Protein AF-A0A0F9GZU4-F1 (afdb_monomer_lite)

Radius of gyration: 15.9 Å; chains: 1; bounding box: 37×27×44 Å

Structure (mmCIF, N/CA/C/O backbone):
data_AF-A0A0F9GZU4-F1
#
_entry.id   AF-A0A0F9GZU4-F1
#
loop_
_atom_site.group_PDB
_atom_site.id
_atom_site.type_symbol
_atom_site.label_atom_id
_atom_site.label_alt_id
_atom_site.label_comp_id
_atom_site.label_asym_id
_atom_site.label_entity_id
_atom_site.label_seq_id
_atom_site.pdbx_PDB_ins_code
_atom_site.Cartn_x
_atom_site.Cartn_y
_atom_site.Cartn_z
_atom_site.occupancy
_atom_site.B_iso_or_equiv
_atom_site.auth_seq_id
_atom_site.auth_comp_id
_atom_site.auth_asym_id
_atom_site.auth_atom_id
_atom_site.pdbx_PDB_model_num
ATOM 1 N N . THR A 1 1 ? 10.675 -8.120 -2.839 1.00 53.72 1 THR A N 1
AT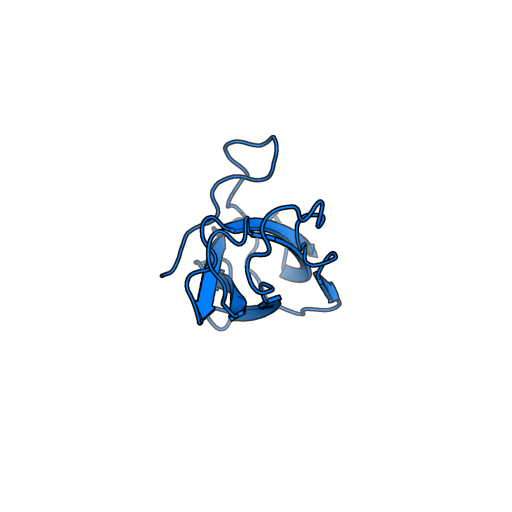OM 2 C CA . THR A 1 1 ? 11.103 -7.649 -1.497 1.00 53.72 1 THR A CA 1
ATOM 3 C C . THR A 1 1 ? 10.041 -6.722 -0.967 1.00 53.72 1 THR A C 1
ATOM 5 O O . THR A 1 1 ? 9.633 -5.833 -1.701 1.00 53.72 1 THR A O 1
ATOM 8 N N . LEU A 1 2 ? 9.573 -6.942 0.263 1.00 69.69 2 LEU A N 1
ATOM 9 C CA . LEU A 1 2 ? 8.506 -6.156 0.885 1.00 69.69 2 LEU A CA 1
ATOM 10 C C . LEU A 1 2 ? 9.106 -4.944 1.610 1.00 69.69 2 LEU A C 1
ATOM 12 O O . LEU A 1 2 ? 9.883 -5.113 2.550 1.00 69.69 2 LEU A O 1
ATOM 16 N N . THR A 1 3 ? 8.745 -3.739 1.169 1.00 76.69 3 THR A N 1
ATOM 17 C CA . THR A 1 3 ? 9.228 -2.480 1.753 1.00 76.69 3 THR A CA 1
ATOM 18 C C . THR A 1 3 ? 8.077 -1.752 2.432 1.00 76.69 3 THR A C 1
ATOM 20 O O . THR A 1 3 ? 7.140 -1.317 1.765 1.00 76.69 3 THR A O 1
ATOM 23 N N . ASN A 1 4 ? 8.154 -1.587 3.755 1.00 80.00 4 ASN A N 1
ATOM 24 C CA . ASN A 1 4 ? 7.170 -0.809 4.508 1.00 80.00 4 ASN A CA 1
ATOM 25 C C . ASN A 1 4 ? 7.243 0.671 4.121 1.00 80.00 4 ASN A C 1
ATOM 27 O O . ASN A 1 4 ? 8.308 1.288 4.192 1.00 80.00 4 ASN A O 1
ATOM 31 N N . LEU A 1 5 ? 6.096 1.251 3.779 1.00 78.44 5 LEU A N 1
ATOM 32 C CA . LEU A 1 5 ? 5.960 2.677 3.522 1.00 78.44 5 LEU A CA 1
ATOM 33 C C . LEU A 1 5 ? 5.821 3.409 4.856 1.00 78.44 5 LEU A C 1
ATOM 35 O O . LEU A 1 5 ? 4.832 3.266 5.572 1.00 78.44 5 LEU A O 1
ATOM 39 N N . THR A 1 6 ? 6.845 4.181 5.205 1.00 70.31 6 THR A N 1
ATOM 40 C CA . THR A 1 6 ? 6.939 4.888 6.492 1.00 70.31 6 THR A CA 1
ATOM 41 C C . THR A 1 6 ? 6.889 6.404 6.349 1.00 70.31 6 THR A C 1
ATOM 43 O O . THR A 1 6 ? 7.016 7.108 7.346 1.00 70.31 6 THR A O 1
ATOM 46 N N . THR A 1 7 ? 6.685 6.918 5.135 1.00 63.03 7 THR A N 1
ATOM 47 C CA . THR A 1 7 ? 6.572 8.346 4.824 1.00 63.03 7 THR A CA 1
ATOM 48 C C . THR A 1 7 ? 5.477 8.577 3.782 1.00 63.03 7 THR A C 1
ATOM 50 O O . THR A 1 7 ? 5.147 7.689 2.996 1.00 63.03 7 THR A O 1
ATOM 53 N N . GLN A 1 8 ? 4.896 9.777 3.776 1.00 64.44 8 GLN A N 1
ATOM 54 C CA . GLN A 1 8 ? 3.965 10.218 2.738 1.00 64.44 8 GLN A CA 1
ATOM 55 C C . GLN A 1 8 ? 4.334 11.645 2.326 1.00 64.44 8 GLN A C 1
ATOM 57 O O . GLN A 1 8 ? 3.988 12.606 3.014 1.00 64.44 8 GLN A O 1
ATOM 62 N N . GLY A 1 9 ? 5.047 11.803 1.209 1.00 63.78 9 GLY A N 1
ATOM 63 C CA . GLY A 1 9 ? 5.440 13.125 0.706 1.00 63.78 9 GLY A CA 1
ATOM 64 C C . GLY A 1 9 ? 6.210 13.950 1.749 1.00 63.78 9 GLY A C 1
ATOM 65 O O . GLY A 1 9 ? 7.296 13.562 2.167 1.00 63.78 9 GLY A O 1
ATOM 66 N N . SER A 1 10 ? 5.646 15.087 2.181 1.00 55.59 10 SER A N 1
ATOM 67 C CA . SER A 1 10 ? 6.237 15.978 3.198 1.00 55.59 10 SER A CA 1
ATOM 68 C C . SER A 1 10 ? 6.055 15.503 4.647 1.00 55.59 10 SER A C 1
ATOM 70 O O . SER A 1 10 ? 6.579 16.130 5.569 1.00 55.59 10 SER A O 1
ATOM 72 N N . VAL A 1 11 ? 5.328 14.407 4.871 1.00 61.50 11 VAL A N 1
ATOM 73 C CA . VAL A 1 11 ? 5.107 13.832 6.198 1.00 61.50 11 VAL A CA 1
ATOM 74 C C . VAL A 1 11 ? 6.122 12.715 6.424 1.00 61.50 11 VAL A C 1
ATOM 76 O O . VAL A 1 11 ? 5.996 11.614 5.890 1.00 61.50 11 VAL A O 1
ATOM 79 N N . ALA A 1 12 ? 7.133 13.004 7.243 1.00 54.28 12 ALA A N 1
ATOM 80 C CA . ALA A 1 12 ? 8.206 12.060 7.564 1.00 54.28 12 ALA A CA 1
ATOM 81 C C . ALA A 1 12 ? 7.771 10.912 8.503 1.00 54.28 12 ALA A C 1
ATOM 83 O O . ALA A 1 12 ? 8.529 9.967 8.688 1.00 54.28 12 ALA A O 1
ATOM 84 N N . ALA A 1 13 ? 6.581 10.998 9.110 1.00 58.84 13 ALA A N 1
ATOM 85 C CA . ALA A 1 13 ? 6.020 9.969 9.989 1.00 58.84 13 ALA A CA 1
ATOM 86 C C . ALA A 1 13 ? 4.476 10.021 9.987 1.00 58.84 13 ALA A C 1
ATOM 88 O O . ALA A 1 13 ? 3.875 10.526 10.941 1.00 58.84 13 ALA A O 1
ATOM 89 N N . PRO A 1 14 ? 3.805 9.578 8.907 1.00 69.75 14 PRO A N 1
ATOM 90 C CA . PRO A 1 14 ? 2.359 9.425 8.911 1.00 69.75 14 PRO A CA 1
ATOM 91 C C . PRO A 1 14 ? 1.953 8.439 10.012 1.00 69.75 14 PRO A C 1
ATOM 93 O O . PRO A 1 14 ? 2.644 7.453 10.282 1.00 69.75 14 PRO A O 1
ATOM 96 N N . SER A 1 15 ? 0.831 8.722 10.674 1.00 77.19 15 SER A N 1
ATOM 97 C CA . SER A 1 15 ? 0.288 7.804 11.672 1.00 77.19 15 SER A CA 1
ATOM 98 C C . SER A 1 15 ? -0.053 6.477 11.004 1.00 77.19 15 SER A C 1
ATOM 100 O O . SER A 1 15 ? -0.800 6.442 10.030 1.00 77.19 15 SER A O 1
ATOM 102 N N . ARG A 1 16 ? 0.461 5.384 11.567 1.00 85.38 16 ARG A N 1
ATOM 103 C CA . ARG A 1 16 ? 0.085 4.016 11.184 1.00 85.38 16 ARG A CA 1
ATOM 104 C C . ARG A 1 16 ? -1.161 3.529 11.919 1.00 85.38 16 ARG A C 1
ATOM 106 O O . ARG A 1 16 ? -1.518 2.369 11.797 1.00 85.38 16 ARG A O 1
ATOM 113 N N . VAL A 1 17 ? -1.780 4.384 12.728 1.00 90.44 17 VAL A N 1
ATOM 114 C CA . VAL A 1 17 ? -2.997 4.056 13.470 1.00 90.44 17 VAL A CA 1
ATOM 115 C C . VAL A 1 17 ? -4.199 4.448 12.624 1.00 90.44 17 VAL A C 1
ATOM 117 O O . VAL A 1 17 ? -4.299 5.604 12.202 1.00 90.44 17 VAL A O 1
ATOM 120 N N . THR A 1 18 ? -5.097 3.495 12.382 1.00 91.88 18 THR A N 1
ATOM 121 C CA . THR A 1 18 ? -6.361 3.745 11.688 1.00 91.88 18 THR A CA 1
ATOM 122 C C . THR A 1 18 ? -7.220 4.734 12.486 1.00 91.88 18 THR A C 1
ATOM 124 O O . THR A 1 18 ? -7.170 4.749 13.721 1.00 91.88 18 THR A O 1
ATOM 127 N N . PRO A 1 19 ? -8.023 5.588 11.826 1.00 92.69 19 PRO A N 1
ATOM 128 C CA . PRO A 1 19 ? -8.882 6.537 12.525 1.00 92.69 19 PRO A CA 1
ATOM 129 C C . PRO A 1 19 ? -9.825 5.853 13.522 1.00 92.69 19 PRO A C 1
ATOM 131 O O . PRO A 1 19 ? -10.344 4.761 13.276 1.00 92.69 19 PRO A O 1
ATOM 134 N N . ALA A 1 20 ? -10.090 6.520 14.646 1.00 92.31 20 ALA A N 1
ATOM 135 C CA . ALA A 1 20 ? -11.051 6.026 15.623 1.00 92.31 20 ALA A CA 1
ATOM 136 C C . ALA A 1 20 ? -12.447 5.928 14.989 1.00 92.31 20 ALA A C 1
ATOM 138 O O . ALA A 1 20 ? -12.951 6.898 14.424 1.00 92.31 20 ALA A O 1
ATOM 139 N N . GLY A 1 21 ? -13.075 4.757 15.102 1.00 91.12 21 GLY A N 1
ATOM 140 C CA . GLY A 1 21 ? -14.403 4.497 14.542 1.00 91.12 21 GLY A CA 1
ATOM 141 C C . GLY A 1 21 ? -14.421 4.052 13.078 1.00 91.12 21 GLY A C 1
ATOM 142 O O . GLY A 1 21 ? -15.501 3.689 12.617 1.00 91.12 21 GLY A O 1
ATOM 143 N N . ALA A 1 22 ? -13.269 4.015 12.394 1.00 93.88 22 ALA A N 1
ATOM 144 C CA . ALA A 1 22 ? -13.166 3.416 11.067 1.00 93.88 22 ALA A CA 1
ATOM 145 C C . ALA A 1 22 ? -13.557 1.933 11.117 1.00 93.88 22 ALA A C 1
ATOM 147 O O . ALA A 1 22 ? -13.197 1.212 12.051 1.00 93.88 22 ALA A O 1
ATOM 148 N N . ARG A 1 23 ? -14.309 1.496 10.111 1.00 95.44 23 ARG A N 1
ATOM 149 C CA . ARG A 1 23 ? -14.783 0.116 9.943 1.00 95.44 23 ARG A CA 1
ATOM 150 C C . ARG A 1 23 ? -14.327 -0.493 8.634 1.00 95.44 23 ARG A C 1
ATOM 152 O O . ARG A 1 23 ? -14.279 -1.715 8.516 1.00 95.44 23 ARG A O 1
ATOM 159 N N . LYS A 1 24 ? -14.031 0.347 7.645 1.00 95.69 24 LYS A N 1
ATOM 160 C CA . LYS A 1 24 ? -13.550 -0.107 6.346 1.00 95.69 24 LYS A CA 1
ATOM 161 C C . LYS A 1 24 ? -12.619 0.904 5.695 1.00 95.69 24 LYS A C 1
ATOM 163 O O . LYS A 1 24 ? -12.704 2.107 5.942 1.00 95.69 24 LYS A O 1
ATOM 168 N N . ILE A 1 25 ? -11.769 0.398 4.814 1.00 95.50 25 ILE A N 1
ATOM 169 C CA . ILE A 1 25 ? -11.115 1.194 3.783 1.00 95.50 25 ILE A CA 1
ATOM 170 C C . ILE A 1 25 ? -12.050 1.184 2.575 1.00 95.50 25 ILE A C 1
ATOM 172 O O . ILE A 1 25 ? -12.288 0.136 1.972 1.00 95.50 25 ILE A O 1
ATOM 176 N N . SER A 1 26 ? -12.609 2.343 2.235 1.00 95.75 26 SER A N 1
ATOM 177 C CA . SER A 1 26 ? -13.503 2.491 1.084 1.00 95.75 26 SER A CA 1
ATOM 178 C C . SER A 1 26 ? -12.763 2.834 -0.203 1.00 95.75 26 SER A C 1
ATOM 180 O O . SER A 1 26 ? -13.288 2.584 -1.288 1.00 95.75 26 SER A O 1
ATOM 182 N N . GLY A 1 27 ? -11.529 3.334 -0.102 1.00 94.31 27 GLY A N 1
ATOM 183 C CA . GLY A 1 27 ? -10.707 3.641 -1.264 1.00 94.31 27 GLY A CA 1
ATOM 184 C C . GLY A 1 27 ? -9.210 3.486 -1.024 1.00 94.31 27 GLY A C 1
ATOM 185 O O . GLY A 1 27 ? -8.708 3.789 0.060 1.00 94.31 27 GLY A O 1
ATOM 186 N N . VAL A 1 28 ? -8.497 3.044 -2.062 1.00 92.94 28 VAL A N 1
ATOM 187 C CA . VAL A 1 28 ? -7.029 2.956 -2.082 1.00 92.94 28 VAL A CA 1
ATOM 188 C C . VAL A 1 28 ? -6.504 3.726 -3.283 1.00 92.94 28 VAL A C 1
ATOM 190 O O . VAL A 1 28 ? -6.820 3.408 -4.426 1.00 92.94 28 VAL A O 1
ATOM 193 N N . LEU A 1 29 ? -5.701 4.749 -3.013 1.00 91.56 29 LEU A N 1
ATOM 194 C CA . LEU A 1 29 ? -5.092 5.611 -4.017 1.00 91.56 29 LEU A CA 1
ATOM 195 C C . LEU A 1 29 ? -3.591 5.346 -4.044 1.00 91.56 29 LEU A C 1
ATOM 197 O O . LEU A 1 29 ? -2.937 5.413 -3.003 1.00 91.56 29 LEU A O 1
ATOM 201 N N . VAL A 1 30 ? -3.044 5.062 -5.223 1.00 89.94 30 VAL A N 1
ATOM 202 C CA . VAL A 1 30 ? -1.626 4.735 -5.400 1.00 89.94 30 VAL A CA 1
ATOM 203 C C . VAL A 1 30 ? 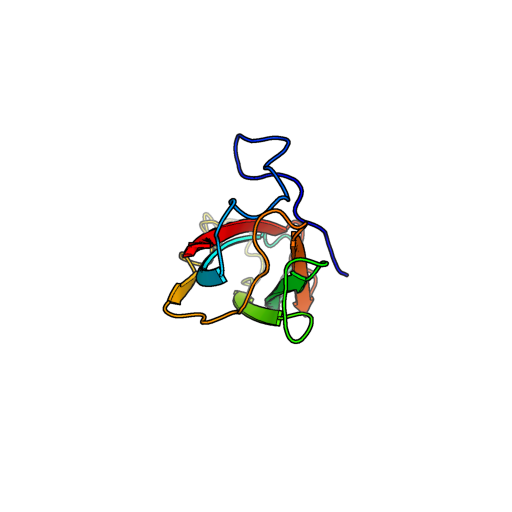-1.051 5.525 -6.563 1.00 89.94 30 VAL A C 1
ATOM 205 O O . VAL A 1 30 ? -1.552 5.467 -7.684 1.00 89.94 30 VAL A O 1
ATOM 208 N N . ALA A 1 31 ? 0.033 6.243 -6.299 1.00 87.12 31 ALA A N 1
ATOM 209 C CA . ALA A 1 31 ? 0.871 6.851 -7.321 1.00 87.12 31 ALA A CA 1
ATOM 210 C C . ALA A 1 31 ? 2.264 6.227 -7.252 1.00 87.12 31 ALA A C 1
ATOM 212 O O . ALA A 1 31 ? 2.790 5.997 -6.161 1.00 87.12 31 ALA A O 1
ATOM 213 N N . ALA A 1 32 ? 2.854 5.955 -8.412 1.00 83.81 32 ALA A N 1
ATOM 214 C CA . ALA A 1 32 ? 4.171 5.350 -8.498 1.00 83.81 32 ALA A CA 1
ATOM 215 C C . ALA A 1 32 ? 4.972 5.894 -9.680 1.00 83.81 32 ALA A C 1
ATOM 217 O O . ALA A 1 32 ? 4.420 6.180 -10.747 1.00 83.81 32 ALA A O 1
ATOM 218 N N . ALA A 1 33 ? 6.279 5.994 -9.479 1.00 80.94 33 ALA A N 1
ATOM 219 C CA . ALA A 1 33 ? 7.256 6.355 -10.493 1.00 80.94 33 ALA A CA 1
ATOM 220 C C . ALA A 1 33 ? 8.521 5.508 -10.309 1.00 80.94 33 ALA A C 1
ATOM 222 O O . ALA A 1 33 ? 8.843 5.121 -9.185 1.00 80.94 33 ALA A O 1
ATOM 223 N N . ALA A 1 34 ? 9.232 5.250 -11.402 1.00 81.00 34 ALA A N 1
ATOM 224 C CA . ALA A 1 34 ? 10.564 4.656 -11.389 1.00 81.00 34 ALA A CA 1
ATOM 225 C C . ALA A 1 34 ? 11.489 5.467 -12.301 1.00 81.00 34 ALA A C 1
ATOM 227 O O . ALA A 1 34 ? 11.016 6.081 -13.261 1.00 81.00 34 ALA A O 1
ATOM 228 N N . ASP A 1 35 ? 12.784 5.490 -11.995 1.00 77.06 35 ASP A N 1
ATOM 229 C CA . ASP A 1 35 ? 13.778 6.201 -12.810 1.00 77.06 35 ASP A CA 1
ATOM 230 C C . ASP A 1 35 ? 14.091 5.503 -14.146 1.00 77.06 35 ASP A C 1
ATOM 232 O O . ASP A 1 35 ? 14.548 6.162 -15.080 1.00 77.06 35 ASP A O 1
ATOM 236 N N . GLN A 1 36 ? 13.780 4.206 -14.255 1.00 75.88 36 GLN A N 1
ATOM 237 C CA . GLN A 1 36 ? 14.032 3.371 -15.429 1.00 75.88 36 GLN A CA 1
ATOM 238 C C . GLN A 1 36 ? 15.504 3.337 -15.835 1.00 75.88 36 GLN A C 1
ATOM 240 O O . GLN A 1 36 ? 15.841 3.397 -17.020 1.00 75.88 36 GLN A O 1
ATOM 245 N N . LEU A 1 37 ? 16.399 3.215 -14.851 1.00 71.38 37 LEU A N 1
ATOM 246 C CA . LEU A 1 37 ? 17.835 3.112 -15.111 1.00 71.38 37 LEU A CA 1
ATOM 247 C C . LEU A 1 37 ? 18.207 1.884 -15.969 1.00 71.38 37 LEU A C 1
ATOM 249 O O . LEU A 1 37 ? 19.249 1.882 -16.630 1.00 71.38 37 LEU A O 1
ATOM 253 N N . ALA A 1 38 ? 17.353 0.859 -15.988 1.00 68.81 38 ALA A N 1
ATOM 254 C CA . ALA A 1 38 ? 17.483 -0.322 -16.830 1.00 68.81 38 ALA A CA 1
ATOM 255 C C . ALA A 1 38 ? 16.226 -0.556 -17.687 1.00 68.81 38 ALA A C 1
ATOM 257 O O . ALA A 1 38 ? 15.103 -0.216 -17.308 1.00 68.81 38 ALA A O 1
ATOM 258 N N . GLU A 1 39 ? 16.431 -1.158 -18.861 1.00 74.06 39 GLU A N 1
ATOM 259 C CA . GLU A 1 39 ? 15.341 -1.645 -19.706 1.00 74.06 39 GLU A CA 1
ATOM 260 C C . GLU A 1 39 ? 14.719 -2.880 -19.049 1.00 74.06 39 GLU A C 1
ATOM 262 O O . GLU A 1 39 ? 15.390 -3.894 -18.853 1.00 74.06 39 GLU A O 1
ATOM 267 N N . GLY A 1 40 ? 13.436 -2.787 -18.709 1.00 78.19 40 GLY A N 1
ATOM 268 C CA . GLY A 1 40 ? 12.722 -3.860 -18.036 1.00 78.19 40 GLY A CA 1
ATOM 269 C C . GLY A 1 40 ? 11.233 -3.579 -17.900 1.00 78.19 40 GLY A C 1
ATOM 270 O O . GLY A 1 40 ? 10.757 -2.476 -18.187 1.00 78.19 40 GLY A O 1
ATOM 271 N N . ALA A 1 41 ? 10.490 -4.581 -17.444 1.00 82.75 41 ALA A N 1
ATOM 272 C CA . ALA A 1 41 ? 9.093 -4.439 -17.068 1.00 82.75 41 ALA A CA 1
ATOM 273 C C . ALA A 1 41 ? 8.832 -5.035 -15.682 1.00 82.75 41 ALA A C 1
ATOM 275 O O . ALA A 1 41 ? 9.240 -6.156 -15.375 1.00 82.75 41 ALA A O 1
ATOM 276 N N . ALA A 1 42 ? 8.100 -4.299 -14.849 1.00 87.56 42 ALA A N 1
ATOM 277 C CA . ALA A 1 42 ? 7.706 -4.757 -13.527 1.00 87.56 42 ALA A CA 1
ATOM 278 C C . ALA A 1 42 ? 6.289 -4.323 -13.161 1.00 87.56 42 ALA A C 1
ATOM 280 O O . ALA A 1 42 ? 5.774 -3.301 -13.613 1.00 87.56 42 ALA A O 1
ATOM 281 N N . ASN A 1 43 ? 5.661 -5.108 -12.296 1.00 88.56 43 ASN A N 1
ATOM 282 C CA . ASN A 1 43 ? 4.404 -4.771 -11.656 1.00 88.56 43 ASN A CA 1
ATOM 283 C C . ASN A 1 43 ? 4.656 -4.218 -10.261 1.00 88.56 43 ASN A C 1
ATOM 285 O O . ASN A 1 43 ? 5.585 -4.626 -9.565 1.00 88.56 43 ASN A O 1
ATOM 289 N N . ILE A 1 44 ? 3.771 -3.328 -9.842 1.00 88.81 44 ILE A N 1
ATOM 290 C CA . ILE A 1 44 ? 3.754 -2.778 -8.498 1.00 88.81 44 ILE A CA 1
ATOM 291 C C . ILE A 1 44 ? 2.593 -3.379 -7.727 1.00 88.81 44 ILE A C 1
ATOM 293 O O . ILE A 1 44 ? 1.439 -3.317 -8.164 1.00 88.81 44 ILE A O 1
ATOM 297 N N . LEU A 1 45 ? 2.910 -3.894 -6.545 1.00 91.88 45 LEU A N 1
ATOM 298 C CA . LEU A 1 45 ? 1.949 -4.385 -5.580 1.00 91.88 45 LEU A CA 1
ATOM 299 C C . LEU A 1 45 ? 1.971 -3.503 -4.336 1.00 91.88 45 LEU A C 1
ATOM 301 O O . LEU A 1 45 ? 3.035 -3.130 -3.839 1.00 91.88 45 LEU A O 1
ATOM 305 N N . VAL A 1 46 ? 0.784 -3.225 -3.811 1.00 92.81 46 VAL A N 1
ATOM 306 C CA . VAL A 1 46 ? 0.592 -2.665 -2.476 1.00 92.81 46 VAL A CA 1
ATOM 307 C C . VAL A 1 46 ? -0.025 -3.739 -1.598 1.00 92.81 46 VAL A C 1
ATOM 309 O O . VAL A 1 46 ? -1.037 -4.343 -1.953 1.00 92.81 46 VAL A O 1
ATOM 312 N N . ARG A 1 47 ? 0.595 -3.978 -0.447 1.00 93.88 47 ARG A N 1
ATOM 313 C CA . ARG A 1 47 ? 0.119 -4.915 0.567 1.00 93.88 47 ARG A CA 1
ATOM 314 C C . ARG A 1 47 ? -0.372 -4.135 1.775 1.00 93.88 47 ARG A C 1
ATOM 316 O O . ARG A 1 47 ? 0.368 -3.312 2.317 1.00 93.88 47 ARG A O 1
ATOM 323 N N . LEU A 1 48 ? -1.612 -4.395 2.171 1.00 93.69 48 LEU A N 1
ATOM 324 C CA . LEU A 1 48 ? -2.234 -3.848 3.372 1.00 93.69 48 LEU A CA 1
ATOM 325 C C . LEU A 1 48 ? -2.353 -4.970 4.402 1.00 93.69 48 LEU A C 1
ATOM 327 O O . LEU A 1 48 ? -3.056 -5.952 4.169 1.00 93.69 48 LEU A O 1
ATOM 331 N N . GLY A 1 49 ? -1.664 -4.826 5.529 1.00 93.06 49 GLY A N 1
ATOM 332 C CA . GLY A 1 49 ? -1.626 -5.805 6.611 1.00 93.06 49 GLY A CA 1
ATOM 333 C C . GLY A 1 49 ? -1.648 -5.145 7.987 1.00 93.06 49 GLY A C 1
ATOM 334 O O . GLY A 1 49 ? -2.081 -4.004 8.143 1.00 93.06 49 GLY A O 1
ATOM 335 N N . GLY A 1 50 ? -1.155 -5.861 8.993 1.00 91.50 50 GLY A N 1
ATOM 336 C CA . GLY A 1 50 ? -1.190 -5.421 10.388 1.00 91.50 50 GLY A CA 1
ATOM 337 C C . GLY A 1 50 ? -2.500 -5.776 11.095 1.00 91.50 50 GLY A C 1
ATOM 338 O O . GLY A 1 50 ? -3.431 -6.314 10.494 1.00 91.50 50 GLY A O 1
ATOM 339 N N . ASN A 1 51 ? -2.561 -5.484 12.395 1.00 93.44 51 ASN A N 1
ATOM 340 C CA . ASN A 1 51 ? -3.686 -5.864 13.257 1.00 93.44 51 ASN A CA 1
ATOM 341 C C . ASN A 1 51 ? -5.006 -5.206 12.851 1.00 93.44 51 ASN A C 1
ATOM 343 O O . ASN A 1 51 ? -6.066 -5.757 13.127 1.00 93.44 51 ASN A O 1
ATOM 347 N N . ALA A 1 52 ? -4.943 -4.040 12.206 1.00 93.31 52 ALA A N 1
ATOM 348 C CA . ALA A 1 52 ? -6.132 -3.333 11.767 1.00 93.31 52 ALA A CA 1
ATOM 349 C C . ALA A 1 52 ? -6.856 -4.028 10.607 1.00 93.31 52 ALA A C 1
ATOM 351 O O . ALA A 1 52 ? -8.040 -3.778 10.438 1.00 93.31 52 ALA A O 1
ATOM 352 N N . ILE A 1 53 ? -6.193 -4.854 9.788 1.00 95.94 53 ILE A N 1
ATOM 353 C CA . ILE A 1 53 ? -6.822 -5.469 8.609 1.00 95.94 53 ILE A CA 1
ATOM 354 C C . ILE A 1 53 ? -7.519 -6.772 8.994 1.00 95.94 53 ILE A C 1
ATOM 356 O O . ILE A 1 53 ? -6.884 -7.742 9.418 1.00 95.94 53 ILE A O 1
ATOM 360 N N . ARG A 1 54 ? -8.835 -6.832 8.777 1.00 93.56 54 ARG A N 1
ATOM 361 C CA . ARG A 1 54 ? -9.614 -8.052 8.996 1.00 93.56 54 ARG A CA 1
ATOM 362 C C . ARG A 1 54 ? -9.572 -8.955 7.768 1.00 93.56 54 ARG A C 1
ATOM 364 O O . ARG A 1 54 ? -9.469 -8.501 6.635 1.00 93.56 54 ARG A O 1
ATOM 371 N N . GLY A 1 55 ? -9.648 -10.264 8.000 1.00 89.38 55 GLY A N 1
ATOM 372 C CA . GLY A 1 55 ? -9.624 -11.258 6.918 1.00 89.38 55 GLY A CA 1
ATOM 373 C C . GLY A 1 55 ? -8.233 -11.540 6.334 1.00 89.38 55 GLY A C 1
ATOM 374 O O . GLY A 1 55 ? -8.127 -12.339 5.408 1.00 89.38 55 GLY A O 1
ATOM 375 N N . GLY A 1 56 ? -7.175 -10.958 6.908 1.00 92.12 56 GLY A N 1
ATOM 376 C CA . GLY A 1 56 ? -5.788 -11.170 6.488 1.00 92.12 56 GLY A CA 1
ATOM 377 C C . GLY A 1 56 ? -5.285 -10.125 5.492 1.00 92.12 56 GLY A C 1
ATOM 378 O O . GLY A 1 56 ? -6.026 -9.242 5.065 1.00 92.12 56 GLY A O 1
ATOM 379 N N . GLU A 1 57 ? -3.999 -10.218 5.145 1.00 94.19 57 GLU A N 1
ATOM 380 C CA . GLU A 1 57 ? -3.328 -9.263 4.255 1.00 94.19 57 GLU A CA 1
ATOM 381 C C . GLU A 1 57 ? -4.041 -9.145 2.900 1.00 94.19 57 GLU A C 1
ATOM 383 O O . GLU A 1 57 ? -4.321 -10.144 2.236 1.00 94.19 57 GLU A O 1
ATOM 388 N N . GLN A 1 58 ? -4.279 -7.907 2.469 1.00 94.06 58 GLN A N 1
ATOM 389 C CA . GLN A 1 58 ? -4.827 -7.596 1.155 1.00 94.06 58 GLN A CA 1
ATOM 390 C C . GLN A 1 58 ? -3.688 -7.221 0.208 1.00 94.06 58 GLN A C 1
ATOM 392 O O . GLN A 1 58 ? -2.942 -6.279 0.472 1.00 94.06 58 GLN A O 1
ATOM 397 N N . THR A 1 59 ? -3.556 -7.945 -0.904 1.00 94.06 59 THR A N 1
ATOM 398 C CA . THR A 1 59 ? -2.579 -7.640 -1.958 1.00 94.06 59 THR A CA 1
ATOM 399 C C . THR A 1 59 ? -3.289 -7.020 -3.152 1.00 94.06 59 THR A C 1
ATOM 401 O O . THR A 1 59 ? -4.144 -7.651 -3.771 1.00 94.06 59 THR A O 1
ATOM 404 N N . ILE A 1 60 ? -2.913 -5.792 -3.496 1.00 92.69 60 ILE A N 1
ATOM 405 C CA . ILE A 1 60 ? -3.504 -5.012 -4.581 1.00 92.69 60 ILE A CA 1
ATOM 406 C C . ILE A 1 60 ? -2.437 -4.812 -5.654 1.00 92.69 60 ILE A C 1
ATOM 408 O O . ILE A 1 60 ? -1.341 -4.340 -5.363 1.00 92.69 60 ILE A O 1
ATOM 412 N N . ILE A 1 61 ? -2.756 -5.163 -6.899 1.00 89.94 61 ILE A N 1
ATOM 413 C CA . ILE A 1 61 ? -1.897 -4.877 -8.055 1.00 89.94 61 ILE A CA 1
ATOM 414 C C . ILE A 1 61 ? -2.281 -3.491 -8.571 1.00 89.94 61 ILE A C 1
ATOM 416 O O . ILE A 1 61 ? -3.410 -3.290 -9.015 1.00 89.94 61 ILE A O 1
ATOM 420 N N . CYS A 1 62 ? -1.361 -2.534 -8.477 1.00 85.00 62 CYS A N 1
ATOM 421 C CA . CYS A 1 62 ? -1.675 -1.114 -8.655 1.00 85.00 62 CYS A CA 1
ATOM 422 C C . CYS A 1 62 ? -1.136 -0.525 -9.961 1.00 85.00 62 CYS A C 1
ATOM 424 O O . CYS A 1 62 ? -1.652 0.485 -10.435 1.00 85.00 62 CYS A O 1
ATOM 426 N N . ALA A 1 63 ? -0.077 -1.107 -10.529 1.00 79.25 63 ALA A N 1
ATOM 427 C CA . ALA A 1 63 ? 0.547 -0.585 -11.741 1.00 79.25 63 ALA A CA 1
ATOM 428 C C . ALA A 1 63 ? 1.342 -1.652 -12.491 1.00 79.25 63 ALA A C 1
ATOM 430 O O . ALA A 1 63 ? 1.897 -2.559 -11.870 1.00 79.25 63 ALA A O 1
ATOM 431 N N . GLY A 1 64 ? 1.475 -1.451 -13.801 1.00 79.31 64 GLY A N 1
ATOM 432 C CA . GLY A 1 64 ? 2.568 -1.992 -14.600 1.00 79.31 64 GLY A CA 1
ATOM 433 C C . GLY A 1 64 ? 3.469 -0.842 -15.044 1.00 79.31 64 GLY A C 1
ATOM 434 O O . GLY A 1 64 ? 2.979 0.164 -15.555 1.00 79.31 64 GLY A O 1
ATOM 435 N N . LEU A 1 65 ? 4.771 -0.981 -14.830 1.00 75.81 65 LEU A N 1
ATOM 436 C CA . LEU A 1 65 ? 5.798 -0.070 -15.316 1.00 75.81 65 LEU A CA 1
ATOM 437 C C . LEU A 1 65 ? 6.647 -0.815 -16.343 1.00 75.81 65 LEU A C 1
ATOM 439 O O . LEU A 1 65 ? 7.098 -1.928 -16.088 1.00 75.81 65 LEU A O 1
ATOM 443 N N . ALA A 1 66 ? 6.871 -0.197 -17.497 1.00 71.69 66 ALA A N 1
ATOM 444 C CA . ALA A 1 66 ? 7.757 -0.724 -18.526 1.00 71.69 66 ALA A CA 1
ATOM 445 C C . ALA A 1 66 ? 8.681 0.388 -19.019 1.00 71.69 66 ALA A C 1
ATOM 447 O O . ALA A 1 66 ? 8.227 1.507 -19.284 1.00 71.69 66 ALA A O 1
ATOM 448 N N . GLY A 1 67 ? 9.973 0.079 -19.086 1.00 65.12 67 GLY A N 1
ATOM 449 C CA . GLY A 1 67 ? 10.999 0.932 -19.664 1.00 65.12 67 GLY A CA 1
ATOM 450 C C . GLY A 1 67 ? 11.147 0.719 -21.162 1.00 65.12 67 GLY A C 1
ATOM 451 O O . GLY A 1 67 ? 10.839 -0.348 -21.687 1.00 65.12 67 GLY A O 1
ATOM 452 N N . ASN A 1 68 ? 11.616 1.756 -21.850 1.00 61.38 68 ASN A N 1
ATOM 453 C CA . ASN A 1 68 ? 11.986 1.682 -23.261 1.00 61.38 68 ASN A CA 1
ATOM 454 C C . ASN A 1 68 ? 13.508 1.545 -23.394 1.00 61.38 68 ASN A C 1
ATOM 456 O O . ASN A 1 68 ? 14.251 1.991 -22.520 1.00 61.38 68 ASN A O 1
ATOM 460 N N . THR A 1 69 ? 13.973 0.978 -24.509 1.00 61.78 69 THR A N 1
ATOM 46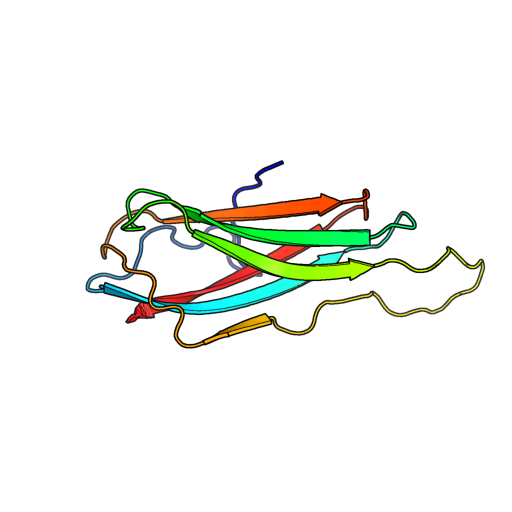1 C CA . THR A 1 69 ? 15.403 0.852 -24.819 1.00 61.78 69 THR A CA 1
ATOM 462 C C . THR A 1 69 ? 16.119 2.202 -24.687 1.00 61.78 69 THR A C 1
ATOM 464 O O . THR A 1 69 ? 15.673 3.215 -25.231 1.00 61.78 69 THR A O 1
ATOM 467 N N . VAL A 1 70 ? 17.252 2.215 -23.979 1.00 57.44 70 VAL A N 1
ATOM 468 C CA . VAL A 1 70 ? 18.057 3.422 -23.735 1.00 57.44 70 VAL A CA 1
ATOM 469 C C . VAL A 1 70 ? 18.600 3.963 -25.066 1.00 57.44 70 VAL A C 1
ATOM 471 O O . VAL A 1 70 ? 19.474 3.356 -25.684 1.00 57.44 70 VAL A O 1
ATOM 474 N N . VAL A 1 71 ? 18.091 5.106 -25.537 1.00 56.50 71 VAL A N 1
ATOM 475 C CA . VAL A 1 71 ? 18.582 5.776 -26.758 1.00 56.50 71 VAL A CA 1
ATOM 476 C C . VAL A 1 71 ? 19.482 6.948 -26.371 1.00 56.50 71 VAL A C 1
ATOM 478 O O . VAL A 1 71 ? 19.061 7.846 -25.640 1.00 56.50 71 VAL A O 1
ATOM 481 N N . SER A 1 72 ? 20.722 6.985 -26.879 1.00 52.12 72 SER A N 1
ATOM 482 C CA . SER A 1 72 ? 21.614 8.131 -26.659 1.00 52.12 72 SER A CA 1
ATOM 483 C C . SER A 1 72 ? 21.027 9.385 -27.321 1.00 52.12 72 SER A C 1
ATOM 485 O O . SER A 1 72 ? 20.979 9.463 -28.549 1.00 52.12 72 SER A O 1
ATOM 487 N N . GLY A 1 73 ? 20.589 10.356 -26.517 1.00 59.09 73 GLY A N 1
ATOM 488 C CA . GLY A 1 73 ? 19.996 11.615 -26.992 1.00 59.09 73 GLY A CA 1
ATOM 489 C C . GLY A 1 73 ? 18.477 11.731 -26.826 1.00 59.09 73 GLY A C 1
ATOM 490 O O . GLY A 1 73 ? 17.868 12.588 -27.455 1.00 59.09 73 GLY A O 1
ATOM 491 N N . SER A 1 74 ? 17.855 10.871 -26.021 1.00 56.19 74 SER A N 1
ATOM 492 C CA . SER A 1 74 ? 16.420 10.941 -25.741 1.00 56.19 74 SER A CA 1
ATOM 493 C C . SER A 1 74 ? 16.099 11.962 -24.632 1.00 56.19 74 SER A C 1
ATOM 495 O O . SER A 1 74 ? 16.520 11.770 -23.494 1.00 56.19 74 SER A O 1
ATOM 497 N N . ASP A 1 75 ? 15.267 12.965 -24.942 1.00 60.88 75 ASP A N 1
ATOM 498 C CA . ASP A 1 75 ? 14.554 13.830 -23.978 1.00 60.88 75 ASP A CA 1
ATOM 499 C C . ASP A 1 75 ? 13.249 13.167 -23.469 1.00 60.88 75 ASP A C 1
ATOM 501 O O . ASP A 1 75 ? 12.246 13.843 -23.219 1.00 60.88 75 ASP A O 1
ATOM 505 N N . LEU A 1 76 ? 13.190 11.830 -23.401 1.00 56.53 76 LEU A N 1
ATOM 506 C CA . LEU A 1 76 ? 11.962 11.144 -23.001 1.00 56.53 76 LEU A CA 1
ATOM 507 C C . LEU A 1 76 ? 11.591 11.508 -21.553 1.00 56.53 76 LEU A C 1
ATOM 509 O O . LEU A 1 76 ? 12.439 11.431 -20.660 1.00 56.53 76 LEU A O 1
ATOM 513 N N . PRO A 1 77 ? 10.330 11.906 -21.307 1.00 59.16 77 PRO A N 1
ATOM 514 C CA . PRO A 1 77 ? 9.869 12.214 -19.965 1.00 59.16 77 PRO A CA 1
ATOM 515 C C . PRO A 1 77 ? 9.871 10.946 -19.095 1.00 59.16 77 PRO A C 1
ATOM 517 O O . PRO A 1 77 ? 9.701 9.846 -19.629 1.00 59.16 77 PRO A O 1
ATOM 520 N N . PRO A 1 78 ? 9.998 11.083 -17.762 1.00 59.75 78 PRO A N 1
ATOM 521 C CA . PRO A 1 78 ? 9.851 9.962 -16.842 1.00 59.75 78 PRO A CA 1
ATOM 522 C C . PRO A 1 78 ? 8.548 9.207 -17.103 1.00 59.75 78 PRO A C 1
ATOM 524 O O . PRO A 1 78 ? 7.488 9.821 -17.268 1.00 59.75 78 PRO A O 1
ATOM 527 N N . VAL A 1 79 ? 8.608 7.877 -17.106 1.00 62.00 79 VAL A N 1
ATOM 528 C CA . VAL A 1 79 ? 7.401 7.051 -17.151 1.00 62.00 79 VAL A CA 1
ATOM 529 C C . VAL A 1 79 ? 6.808 7.022 -15.749 1.00 62.00 79 VAL A C 1
ATOM 531 O O . VAL A 1 79 ? 7.390 6.482 -14.809 1.00 62.00 79 VAL A O 1
ATOM 534 N N . TYR A 1 80 ? 5.635 7.624 -15.607 1.00 64.81 80 TYR A N 1
ATOM 535 C CA . TYR A 1 80 ? 4.866 7.608 -14.371 1.00 64.81 80 TYR A CA 1
ATOM 536 C C . TYR A 1 80 ? 3.584 6.816 -14.584 1.00 64.81 80 TYR A C 1
ATOM 538 O O . TYR A 1 80 ? 2.973 6.871 -15.655 1.00 64.81 80 TYR A O 1
ATOM 546 N N . ASN A 1 81 ? 3.153 6.101 -13.549 1.00 67.62 81 ASN A N 1
ATOM 547 C CA . ASN A 1 81 ? 1.801 5.574 -13.545 1.00 67.62 81 ASN A CA 1
ATOM 548 C C . ASN A 1 81 ? 0.850 6.718 -13.155 1.00 67.62 81 ASN A C 1
ATOM 550 O O . ASN A 1 81 ? 1.061 7.326 -12.096 1.00 67.62 81 ASN A O 1
ATOM 554 N N . PRO A 1 82 ? -0.179 7.049 -13.961 1.00 73.00 82 PRO A N 1
ATOM 555 C CA . PRO A 1 82 ? -1.255 7.907 -13.483 1.00 73.00 82 PRO A CA 1
ATOM 556 C C . PRO A 1 82 ? -1.866 7.321 -12.203 1.00 73.00 82 PRO A C 1
ATOM 558 O O . PRO A 1 82 ? -1.733 6.130 -11.924 1.00 73.00 82 PRO A O 1
ATOM 561 N N . LEU A 1 83 ? -2.517 8.175 -11.411 1.00 83.25 83 LEU A N 1
ATOM 562 C CA . LEU A 1 83 ? -3.118 7.782 -10.138 1.00 83.25 83 LEU A CA 1
ATOM 563 C C . LEU A 1 83 ? -3.995 6.532 -10.315 1.00 83.2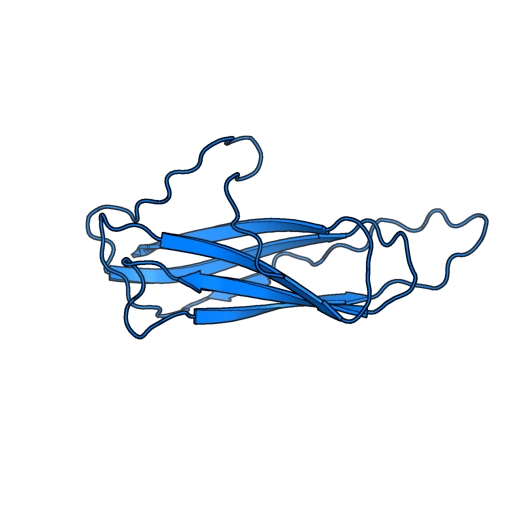5 83 LEU A C 1
ATOM 565 O O . LEU A 1 83 ? -5.034 6.586 -10.973 1.00 83.25 83 LEU A O 1
ATOM 569 N N . PHE A 1 84 ? -3.586 5.427 -9.698 1.00 89.38 84 PHE A N 1
ATOM 570 C CA . PHE A 1 84 ? -4.423 4.249 -9.545 1.00 89.38 84 PHE A CA 1
ATOM 571 C C . PHE A 1 84 ? -5.391 4.503 -8.395 1.00 89.38 84 PHE A C 1
ATOM 573 O O . PHE A 1 84 ? -4.972 4.890 -7.302 1.00 89.38 84 PHE A O 1
ATOM 580 N N . MET A 1 85 ? -6.678 4.280 -8.636 1.00 91.88 85 MET A N 1
ATOM 581 C CA . MET A 1 85 ? -7.716 4.441 -7.629 1.00 91.88 85 MET A CA 1
ATOM 582 C C . MET A 1 85 ? -8.594 3.198 -7.607 1.00 91.88 85 MET A C 1
ATOM 584 O O . MET A 1 85 ? -9.324 2.920 -8.557 1.00 91.88 85 MET A O 1
ATOM 588 N N . LEU A 1 86 ? -8.517 2.454 -6.508 1.00 93.06 86 LEU A N 1
ATOM 589 C CA . LEU A 1 86 ? -9.476 1.412 -6.188 1.00 93.06 86 LEU A CA 1
ATOM 590 C C . LEU A 1 86 ? -10.617 2.057 -5.407 1.00 93.06 86 LEU A C 1
ATOM 592 O O . LEU A 1 86 ? -10.454 2.391 -4.234 1.00 93.06 86 LEU A O 1
ATOM 596 N N . GLU A 1 87 ? -11.748 2.254 -6.073 1.00 93.38 87 GLU A N 1
ATOM 597 C CA . GLU A 1 87 ? -12.990 2.706 -5.448 1.00 93.38 87 GLU A CA 1
ATOM 598 C C . GLU A 1 87 ? -13.767 1.517 -4.879 1.00 93.38 87 GLU A C 1
ATOM 600 O O . GLU A 1 87 ? -13.736 0.423 -5.442 1.00 93.38 87 GLU A O 1
ATOM 605 N N . ASN A 1 88 ? -14.510 1.747 -3.794 1.00 91.12 88 ASN A N 1
ATOM 606 C CA . ASN A 1 88 ? -15.319 0.730 -3.117 1.00 91.12 88 ASN A CA 1
ATOM 607 C C . ASN A 1 88 ? -14.505 -0.523 -2.756 1.00 91.12 88 ASN A C 1
ATOM 609 O O . ASN A 1 88 ? -14.951 -1.644 -2.988 1.00 91.12 88 ASN A O 1
ATOM 613 N N . ALA A 1 89 ? -13.305 -0.325 -2.199 1.00 92.06 89 ALA A N 1
ATOM 614 C CA . ALA A 1 89 ? -12.391 -1.419 -1.867 1.00 92.06 89 ALA A CA 1
ATOM 615 C C . ALA A 1 89 ? -13.003 -2.433 -0.879 1.00 92.06 89 ALA A C 1
ATOM 617 O O . ALA A 1 89 ? -12.641 -3.604 -0.918 1.00 92.06 89 ALA A O 1
ATOM 618 N N . ASP A 1 90 ? -13.926 -1.973 -0.024 1.00 94.12 90 ASP A N 1
ATOM 619 C CA . ASP A 1 90 ? -14.680 -2.772 0.954 1.00 94.12 90 ASP A CA 1
ATOM 620 C C . ASP A 1 90 ? -13.791 -3.689 1.812 1.00 94.12 90 ASP A C 1
ATOM 622 O O . ASP A 1 90 ? -14.108 -4.842 2.094 1.00 94.12 90 ASP A O 1
ATOM 626 N N . ILE A 1 91 ? -12.633 -3.161 2.218 1.00 95.75 91 ILE A N 1
ATOM 627 C CA . ILE A 1 91 ? -11.686 -3.875 3.076 1.00 95.75 91 ILE A CA 1
ATOM 628 C C . ILE A 1 91 ? -12.044 -3.561 4.520 1.00 95.75 91 ILE A C 1
ATOM 630 O O . ILE A 1 91 ? -11.891 -2.422 4.964 1.00 95.75 91 ILE A O 1
ATOM 634 N N . GLU A 1 92 ? -12.510 -4.564 5.256 1.00 96.75 92 GLU A N 1
ATOM 635 C CA . GLU A 1 92 ? -12.848 -4.414 6.668 1.00 96.75 92 GLU A CA 1
ATOM 636 C C . GLU A 1 92 ? -11.613 -4.099 7.521 1.00 96.75 92 GLU A C 1
ATOM 638 O O . GLU A 1 92 ? -10.572 -4.758 7.413 1.00 96.75 92 GLU A O 1
ATOM 643 N N . VAL A 1 93 ? -11.753 -3.117 8.417 1.00 96.19 93 VAL A N 1
ATOM 644 C CA . VAL A 1 93 ? -10.699 -2.738 9.358 1.00 96.19 93 VAL A CA 1
ATOM 645 C C . VAL A 1 93 ? -11.207 -2.495 10.772 1.00 96.19 93 VAL A C 1
ATOM 647 O O . VAL A 1 93 ? -12.351 -2.097 10.990 1.00 96.19 93 VAL A O 1
ATOM 650 N N . ASP A 1 94 ? -10.315 -2.691 11.734 1.00 96.06 94 ASP A N 1
ATOM 651 C CA . ASP A 1 94 ? -10.473 -2.233 13.105 1.00 96.06 94 ASP A CA 1
ATOM 652 C C . ASP A 1 94 ? -9.927 -0.806 13.261 1.00 96.06 94 ASP A C 1
ATOM 654 O O . ASP A 1 94 ? -8.799 -0.491 12.870 1.00 96.06 94 ASP A O 1
ATOM 658 N N . GLY A 1 95 ? -10.755 0.084 13.809 1.00 93.56 95 GLY A N 1
ATOM 659 C CA . GLY A 1 95 ? -10.370 1.45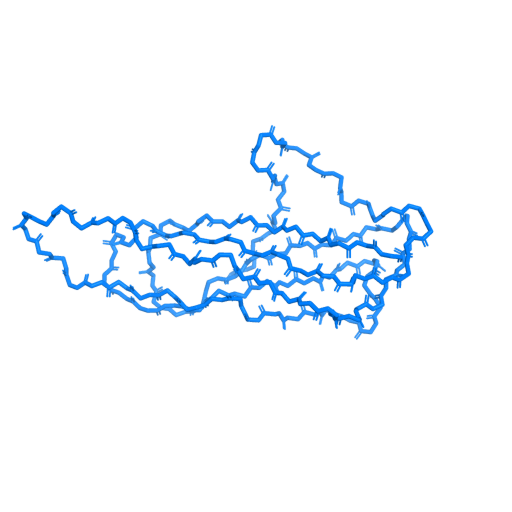6 14.133 1.00 93.56 95 GLY A CA 1
ATOM 660 C C . GLY A 1 95 ? -9.459 1.522 15.360 1.00 93.56 95 GLY A C 1
ATOM 661 O O . GLY A 1 95 ? -9.586 0.712 16.276 1.00 93.56 95 GLY A O 1
ATOM 662 N N . SER A 1 96 ? -8.589 2.532 15.413 1.00 93.31 96 SER A N 1
ATOM 663 C CA . SER A 1 96 ? -7.584 2.711 16.475 1.00 93.31 96 SER A CA 1
ATOM 664 C C . SER A 1 96 ? -6.535 1.592 16.566 1.00 93.31 96 SER A C 1
ATOM 666 O O . SER A 1 96 ? -5.840 1.492 17.576 1.00 93.31 96 SER A O 1
ATOM 668 N N . GLU A 1 97 ? -6.388 0.789 15.515 1.00 93.75 97 GLU A N 1
ATOM 669 C CA . GLU A 1 97 ? -5.398 -0.285 15.421 1.00 93.75 97 GLU A CA 1
ATOM 670 C C . GLU A 1 97 ? -4.297 0.067 14.418 1.00 93.75 97 GLU A C 1
ATOM 672 O O . GLU A 1 97 ? -4.406 1.016 13.638 1.00 93.75 97 GLU A O 1
ATOM 677 N N . VAL A 1 98 ? -3.199 -0.690 14.445 1.00 92.25 98 VAL A N 1
ATOM 678 C CA . VAL A 1 98 ? -2.053 -0.444 13.560 1.00 92.25 98 VAL A CA 1
ATOM 679 C C . VAL A 1 98 ? -2.253 -1.126 12.209 1.00 92.25 98 VAL A C 1
ATOM 681 O O . VAL A 1 98 ? -2.493 -2.334 12.145 1.00 92.25 98 VAL A O 1
ATOM 684 N N . ILE A 1 99 ? -2.094 -0.347 11.140 1.00 92.62 99 ILE A N 1
ATOM 685 C CA . ILE A 1 99 ? -2.036 -0.817 9.758 1.00 92.62 99 ILE A CA 1
ATOM 686 C C . ILE A 1 99 ? -0.594 -0.806 9.237 1.00 92.62 99 ILE A C 1
ATOM 688 O O . ILE A 1 99 ? 0.191 0.120 9.480 1.00 92.62 99 ILE A O 1
ATOM 692 N N . ASP A 1 100 ? -0.270 -1.842 8.473 1.00 92.75 100 ASP A N 1
ATOM 693 C CA . ASP A 1 100 ? 0.989 -1.991 7.761 1.00 92.75 100 ASP A CA 1
ATOM 694 C C . ASP A 1 100 ? 0.731 -1.783 6.274 1.00 92.75 100 ASP A C 1
ATOM 696 O O . ASP A 1 100 ? -0.117 -2.447 5.682 1.00 92.75 100 ASP A O 1
ATOM 700 N N . ILE A 1 101 ? 1.460 -0.850 5.668 1.00 91.56 101 ILE A N 1
ATOM 701 C CA . ILE A 1 101 ? 1.374 -0.568 4.236 1.00 91.56 101 ILE A CA 1
ATOM 702 C C . ILE A 1 101 ? 2.739 -0.866 3.651 1.00 91.56 101 ILE A C 1
ATOM 704 O O . ILE A 1 101 ? 3.731 -0.257 4.053 1.00 91.56 101 ILE A O 1
ATOM 708 N N . SER A 1 102 ? 2.791 -1.790 2.702 1.00 91.00 102 SER A N 1
ATOM 709 C CA . SER A 1 102 ? 4.034 -2.161 2.036 1.00 91.00 102 SER A CA 1
ATOM 710 C C . SER A 1 102 ? 3.914 -2.055 0.533 1.00 91.00 102 SER A C 1
ATOM 712 O O . SER A 1 102 ? 2.864 -2.343 -0.034 1.00 91.00 102 SER A O 1
ATOM 714 N N . ALA A 1 103 ? 5.016 -1.689 -0.105 1.00 89.06 103 ALA A N 1
ATOM 715 C CA . ALA A 1 103 ? 5.170 -1.731 -1.545 1.00 89.06 103 ALA A CA 1
ATOM 716 C C . ALA A 1 103 ? 6.110 -2.867 -1.945 1.00 89.06 103 ALA A C 1
ATOM 718 O O . ALA A 1 103 ? 7.087 -3.168 -1.252 1.00 89.06 103 ALA A O 1
ATOM 719 N N . GLU A 1 104 ? 5.821 -3.472 -3.089 1.00 88.50 104 GLU A N 1
ATOM 720 C CA . GLU A 1 104 ? 6.680 -4.457 -3.726 1.00 88.50 104 GLU A CA 1
ATOM 721 C C . GLU A 1 104 ? 6.708 -4.231 -5.240 1.00 88.50 104 GLU A C 1
ATOM 723 O O . GLU A 1 104 ? 5.674 -4.004 -5.867 1.00 88.50 104 GLU A O 1
ATOM 728 N N . VAL A 1 105 ? 7.906 -4.306 -5.821 1.00 87.44 105 VAL A N 1
ATOM 729 C CA . VAL A 1 105 ? 8.128 -4.303 -7.270 1.00 87.44 105 VAL A CA 1
ATOM 730 C C . VAL A 1 105 ? 8.454 -5.735 -7.691 1.00 87.44 105 VAL A C 1
ATOM 732 O O . VAL A 1 105 ? 9.345 -6.361 -7.114 1.00 87.44 105 VAL A O 1
ATOM 735 N N . VAL A 1 106 ? 7.703 -6.271 -8.655 1.00 88.56 106 VAL A N 1
ATOM 736 C CA . VAL A 1 106 ? 7.835 -7.650 -9.147 1.00 88.56 106 VAL A CA 1
ATOM 737 C C . VAL A 1 106 ? 8.047 -7.642 -10.648 1.00 88.56 106 VAL A C 1
ATOM 739 O O . VAL A 1 106 ? 7.145 -7.291 -11.406 1.00 88.56 106 VAL A O 1
ATOM 742 N N . GLY A 1 107 ? 9.218 -8.090 -11.073 1.00 87.62 107 GLY A N 1
ATOM 743 C CA . GLY A 1 107 ? 9.619 -8.142 -12.471 1.00 87.62 107 GLY A CA 1
ATOM 744 C C . GLY A 1 107 ? 11.097 -7.819 -12.592 1.00 87.62 107 GLY A C 1
ATOM 745 O O . GLY A 1 107 ? 11.873 -8.147 -11.691 1.00 87.62 107 GLY A O 1
ATOM 746 N N . ASP A 1 108 ? 11.453 -7.179 -13.695 1.00 85.88 108 ASP A N 1
ATOM 747 C CA . ASP A 1 108 ? 12.812 -6.718 -13.939 1.00 85.88 108 ASP A CA 1
ATOM 748 C C . ASP A 1 108 ? 13.187 -5.569 -12.990 1.00 85.88 108 ASP A C 1
ATOM 750 O O . ASP A 1 108 ? 12.327 -4.855 -12.468 1.00 85.88 108 ASP A O 1
ATOM 754 N N . ASP A 1 109 ? 14.488 -5.391 -12.768 1.00 81.31 109 ASP A N 1
ATOM 755 C CA . ASP A 1 109 ? 15.004 -4.240 -12.035 1.00 81.31 109 ASP A CA 1
ATOM 756 C C . ASP A 1 109 ? 14.787 -2.973 -12.871 1.00 81.31 109 ASP A C 1
ATOM 758 O O . ASP A 1 109 ? 15.315 -2.853 -13.975 1.00 81.31 109 ASP A O 1
ATOM 762 N N . LEU A 1 110 ? 13.976 -2.049 -12.357 1.00 78.12 110 LEU A N 1
ATOM 763 C CA . LEU A 1 110 ? 13.675 -0.772 -13.005 1.00 78.12 110 LEU A CA 1
ATOM 764 C C . LEU A 1 110 ? 14.516 0.382 -12.445 1.00 78.12 110 LEU A C 1
ATOM 766 O O . LEU A 1 110 ? 14.253 1.526 -12.810 1.00 78.12 110 LEU A O 1
ATOM 770 N N . GLY A 1 111 ? 15.484 0.099 -11.567 1.00 79.31 111 GLY A N 1
ATOM 771 C CA . GLY A 1 111 ? 16.190 1.104 -10.777 1.00 79.31 111 GLY A CA 1
ATOM 772 C C . GLY A 1 111 ? 15.382 1.552 -9.558 1.00 79.31 111 GLY A C 1
ATOM 773 O O . GLY A 1 111 ? 14.665 0.758 -8.938 1.00 79.31 111 GLY A O 1
ATOM 774 N N . ASP A 1 112 ? 15.495 2.827 -9.188 1.00 81.62 112 ASP A N 1
ATOM 775 C CA . ASP A 1 112 ? 14.835 3.343 -7.991 1.00 81.62 112 ASP A CA 1
ATOM 776 C C . ASP A 1 112 ? 13.345 3.610 -8.247 1.00 81.62 112 ASP A C 1
ATOM 778 O O . ASP A 1 112 ? 12.958 4.384 -9.128 1.00 81.62 112 ASP A O 1
ATOM 782 N N . ALA A 1 113 ? 12.487 3.001 -7.422 1.00 80.56 113 ALA A N 1
ATOM 783 C CA . ALA A 1 113 ? 11.041 3.194 -7.457 1.00 80.56 113 ALA A CA 1
ATOM 784 C C . ALA A 1 113 ? 10.552 3.985 -6.238 1.00 80.56 113 ALA A C 1
ATOM 786 O O . ALA A 1 113 ? 10.883 3.680 -5.092 1.00 80.56 113 ALA A O 1
ATOM 787 N N . THR A 1 114 ? 9.702 4.982 -6.481 1.00 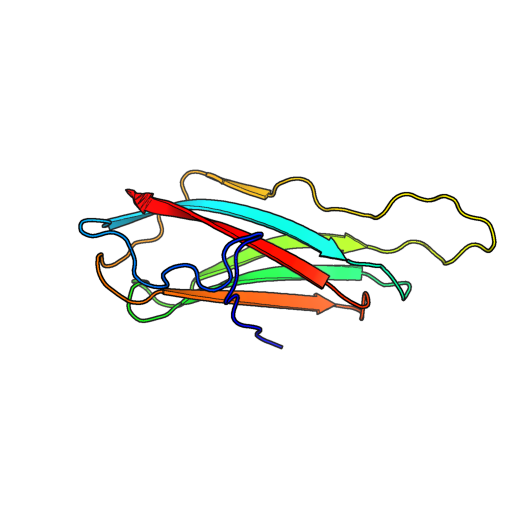83.81 114 THR A N 1
ATOM 788 C CA . THR A 1 114 ? 9.018 5.757 -5.440 1.00 83.81 114 THR A CA 1
ATOM 789 C C . THR A 1 114 ? 7.518 5.547 -5.538 1.00 83.81 114 THR A C 1
ATOM 791 O O . THR A 1 114 ? 6.931 5.648 -6.616 1.00 83.81 114 THR A O 1
ATOM 794 N N . LEU A 1 115 ? 6.891 5.280 -4.392 1.00 84.62 115 LEU A N 1
ATOM 795 C CA . LEU A 1 115 ? 5.463 5.025 -4.288 1.00 84.62 115 LEU A CA 1
ATOM 796 C C . LEU A 1 115 ? 4.843 5.852 -3.171 1.00 84.62 115 LEU A C 1
ATOM 798 O O . LEU A 1 115 ? 5.430 6.020 -2.103 1.00 84.62 115 LEU A O 1
ATOM 802 N N . VAL A 1 116 ? 3.622 6.315 -3.411 1.00 86.56 116 VAL A N 1
ATOM 803 C CA . VAL A 1 116 ? 2.789 6.984 -2.414 1.00 86.56 116 VAL A CA 1
ATOM 804 C C . VAL A 1 116 ? 1.434 6.300 -2.388 1.00 86.56 116 VAL A C 1
ATOM 806 O O . VAL A 1 116 ? 0.794 6.138 -3.427 1.00 86.56 116 VAL A O 1
ATOM 809 N N . VAL A 1 117 ? 0.996 5.922 -1.188 1.00 88.31 117 VAL A N 1
ATOM 810 C CA . VAL A 1 117 ? -0.294 5.272 -0.948 1.00 88.31 117 VAL A CA 1
ATOM 811 C C . VAL A 1 117 ? -1.131 6.156 -0.034 1.00 88.31 117 VAL A C 1
ATOM 813 O O . VAL A 1 117 ? -0.634 6.698 0.951 1.00 88.31 117 VAL A O 1
ATOM 816 N N . THR A 1 118 ? -2.407 6.319 -0.367 1.00 90.50 118 THR A N 1
ATOM 817 C CA . THR A 1 118 ? -3.405 6.993 0.468 1.00 90.50 118 THR A CA 1
ATOM 818 C C . THR A 1 118 ? -4.599 6.067 0.656 1.00 90.50 118 THR A C 1
ATOM 820 O O . THR A 1 118 ? -5.111 5.506 -0.311 1.00 90.50 118 THR A O 1
ATOM 823 N N . LEU A 1 119 ? -5.035 5.911 1.905 1.00 91.44 119 LEU A N 1
ATOM 824 C CA . LEU A 1 119 ? -6.195 5.105 2.278 1.00 91.44 119 LEU A CA 1
ATOM 825 C C . LEU A 1 119 ? -7.344 6.027 2.683 1.00 91.44 119 LEU A C 1
ATOM 827 O O . LEU A 1 119 ? -7.141 6.970 3.449 1.00 91.44 119 LEU A O 1
ATOM 831 N N . ILE A 1 120 ? -8.539 5.746 2.174 1.00 93.12 120 ILE A N 1
ATOM 832 C CA . ILE A 1 120 ? -9.774 6.447 2.531 1.00 93.12 120 ILE A CA 1
ATOM 833 C C . ILE A 1 120 ? -10.565 5.543 3.474 1.00 93.12 120 ILE A C 1
ATOM 835 O O . ILE A 1 120 ? -10.841 4.395 3.130 1.00 93.12 120 ILE A O 1
ATOM 839 N N . PHE A 1 121 ? -10.908 6.060 4.653 1.00 92.69 121 PHE A N 1
ATOM 840 C CA . PHE A 1 121 ? -11.616 5.326 5.703 1.00 92.69 121 PHE A CA 1
ATOM 841 C C . PHE A 1 121 ? -13.065 5.799 5.844 1.00 92.69 121 PHE A C 1
ATOM 843 O O . PHE A 1 121 ? -13.346 6.990 5.695 1.00 92.69 121 PHE A O 1
ATOM 850 N N . GLU A 1 122 ? -13.945 4.865 6.207 1.00 91.12 122 GLU A N 1
ATOM 851 C CA . GLU A 1 122 ? -15.344 5.083 6.609 1.00 91.12 122 GLU A CA 1
ATOM 852 C C . GLU A 1 122 ? -15.659 4.388 7.935 1.00 91.12 122 GLU A C 1
ATOM 854 O O . GLU A 1 122 ? -15.122 3.276 8.172 1.00 91.12 122 GLU A O 1
#

Sequence (122 aa):
TLTNLTTQGSVAAPSRVTPAGARKISGVLVAAAADQLAEGAANILVRLGGNAIRGGEQTIICAGLAGNTVVSGSDLPPVYNPLFMLENADIEVDGSEVIDISAEVVGDDLGDATLVVTLIFE

Organism: NCBI:txid412755

Foldseek 3Di:
DKAWDQAAVVRNGDDQAAAAPFFFFQKKKKKKFFPQPDFWKKWKWKWKAFPFFPPGIDIDTFDIDGDDPDDVPDPDDTDIDPIGMDGRPGTTTDHRGGMTIIMDIGIDPRHDMDMHMDTHTD

pLDDT: mean 82.29, std 12.84, range [52.12, 96.75]

Secondary structure (DSSP, 8-state):
--EE---BTTBSS---BPPTT--EEEEEEEEEEE---SS-EEEEEEEEESTTBTTS-EEEEEEEEEPPP--TT--PPP-EEEEEEEEEEEEEB-TTSB-EEEEEEEES--S-EEEEEEEEE-